Protein AF-A0A348NQ11-F1 (afdb_monomer)

Solvent-accessible surface area (backbone atoms only — not comparable to full-atom values): 10323 Å² total; per-residue (Å²): 108,74,66,58,56,49,52,50,51,55,50,52,51,50,50,52,51,38,47,76,77,36,52,91,83,46,57,67,72,57,51,52,52,49,53,54,48,50,52,52,51,50,54,50,68,72,41,95,70,71,62,64,67,67,51,50,54,51,49,52,52,47,51,57,49,37,54,73,73,22,63,92,68,25,75,80,46,72,63,81,74,39,50,66,58,51,50,54,50,49,52,52,53,52,47,51,40,44,69,73,75,46,64,81,68,73,62,96,53,80,84,59,64,91,55,73,80,73,80,84,84,86,62,96,44,81,84,74,40,75,53,72,71,53,45,52,50,39,31,75,75,69,66,51,81,87,83,88,83,80,78,93,58,97,73,90,82,85,81,88,83,76,134

Nearest PDB structures (foldseek):
  6sh9-assembly1_B  TM=7.710E-01  e=4.218E-01  Bifidobacterium longum subsp. longum JCM 1217
  6qep-assembly1_A  TM=7.452E-01  e=3.787E-01  Bifidobacterium longum
  6qev-assembly1_B  TM=7.588E-01  e=6.850E-01  Bifidobacterium longum
  6qfk-assembly1_A  TM=7.687E-01  e=7.229E-01  Bifidobacterium longum

Radius of gyration: 36.92 Å; Cα contacts (8 Å, |Δi|>4): 62; chains: 1; bounding box: 74×44×88 Å

Structure (mmCIF, N/CA/C/O backbone):
data_AF-A0A348NQ11-F1
#
_entry.id   AF-A0A348NQ11-F1
#
loop_
_atom_site.group_PDB
_atom_site.id
_atom_site.type_symbol
_atom_site.label_atom_id
_atom_site.label_alt_id
_atom_site.label_comp_id
_atom_site.label_asym_id
_atom_site.label_entity_id
_atom_site.label_seq_id
_atom_site.pdbx_PDB_ins_code
_atom_site.Cartn_x
_atom_site.Cartn_y
_atom_site.Cartn_z
_atom_site.occupancy
_atom_site.B_iso_or_equiv
_atom_site.auth_seq_id
_atom_site.auth_comp_id
_atom_site.auth_asym_id
_atom_site.auth_atom_id
_atom_site.pdbx_PDB_model_num
ATOM 1 N N . MET A 1 1 ? -2.403 16.299 21.142 1.00 69.50 1 MET A N 1
ATOM 2 C CA . MET A 1 1 ? -3.851 16.479 20.872 1.00 69.50 1 MET A CA 1
ATOM 3 C C . MET A 1 1 ? -4.228 16.334 19.393 1.00 69.50 1 MET A C 1
ATOM 5 O O . MET A 1 1 ? -4.902 15.367 19.068 1.00 69.50 1 MET A O 1
ATOM 9 N N . LYS A 1 2 ? -3.787 17.213 18.469 1.00 82.19 2 LYS A N 1
ATOM 10 C CA . LYS A 1 2 ? -4.188 17.145 17.037 1.00 82.19 2 LYS A CA 1
ATOM 11 C C . LYS A 1 2 ? -3.914 15.783 16.370 1.00 82.19 2 LYS A C 1
ATOM 13 O O . LYS A 1 2 ? -4.771 15.281 15.652 1.00 82.19 2 LYS A O 1
ATOM 18 N N . LYS A 1 3 ? -2.760 15.165 16.659 1.00 86.31 3 LYS A N 1
ATOM 19 C CA . LYS A 1 3 ? -2.392 13.828 16.153 1.00 86.31 3 LYS A CA 1
ATOM 20 C C . LYS A 1 3 ? -3.355 12.728 16.625 1.00 86.31 3 LYS A C 1
ATOM 22 O O . LYS A 1 3 ? -3.846 11.981 15.792 1.00 86.31 3 LYS A O 1
ATOM 27 N N . LEU A 1 4 ? -3.683 12.693 17.921 1.00 87.62 4 LEU A N 1
ATOM 28 C CA . LEU A 1 4 ? -4.627 11.723 18.497 1.00 87.62 4 LEU A CA 1
ATOM 29 C C . LEU A 1 4 ? -6.032 11.873 17.904 1.00 87.62 4 LEU A C 1
ATOM 31 O O . LEU A 1 4 ? -6.649 10.886 17.527 1.00 87.62 4 LEU A O 1
ATOM 35 N N . ARG A 1 5 ? -6.515 13.111 17.733 1.00 89.06 5 ARG A N 1
ATOM 36 C CA . ARG A 1 5 ? -7.800 13.368 17.060 1.00 89.06 5 ARG A CA 1
ATOM 37 C C . ARG A 1 5 ? -7.799 12.883 15.607 1.00 89.06 5 ARG A C 1
ATOM 39 O O . ARG A 1 5 ? -8.805 12.359 15.145 1.00 89.06 5 ARG A O 1
ATOM 46 N N . LYS A 1 6 ? -6.686 13.053 14.883 1.00 90.69 6 LYS A N 1
ATOM 47 C CA . LYS A 1 6 ? -6.538 12.540 13.511 1.00 90.69 6 LYS A CA 1
ATOM 48 C C . LYS A 1 6 ? -6.590 11.008 13.485 1.00 90.69 6 LYS A C 1
ATOM 50 O O . LYS A 1 6 ? -7.368 10.461 12.716 1.00 90.69 6 LYS A O 1
ATOM 55 N N . GLN A 1 7 ? -5.836 10.349 14.365 1.00 90.69 7 GLN A N 1
ATOM 56 C CA . GLN A 1 7 ? -5.846 8.887 14.500 1.00 90.69 7 GLN A CA 1
ATOM 57 C C . GLN A 1 7 ? -7.245 8.358 14.835 1.00 90.69 7 GLN A C 1
ATOM 59 O O . GLN A 1 7 ? -7.707 7.411 14.209 1.00 90.69 7 GLN A O 1
ATOM 64 N N . ALA A 1 8 ? -7.955 9.013 15.755 1.00 92.81 8 ALA A N 1
ATOM 65 C CA . ALA A 1 8 ? -9.325 8.650 16.095 1.00 92.81 8 ALA A CA 1
ATOM 66 C C . ALA A 1 8 ? -10.271 8.756 14.895 1.00 92.81 8 ALA A C 1
ATOM 68 O O . ALA A 1 8 ? -11.022 7.827 14.627 1.00 92.81 8 ALA A O 1
ATOM 69 N N . LYS A 1 9 ? -10.195 9.843 14.117 1.00 93.50 9 LYS A N 1
ATOM 70 C CA . LYS A 1 9 ? -11.000 10.001 12.894 1.00 93.50 9 LYS A CA 1
ATOM 71 C C . LYS A 1 9 ? -10.702 8.924 11.850 1.00 93.50 9 LYS A C 1
ATOM 73 O O . LYS A 1 9 ? -11.628 8.406 11.236 1.00 93.50 9 LYS A O 1
ATOM 78 N N . GLU A 1 10 ? -9.430 8.582 11.647 1.00 92.38 10 GLU A N 1
ATOM 79 C CA . GLU A 1 10 ? -9.028 7.511 10.725 1.00 92.38 10 GLU A CA 1
ATOM 80 C C . GLU A 1 10 ? -9.587 6.153 11.168 1.00 92.38 10 GLU A C 1
ATOM 82 O O . GLU A 1 10 ? -10.110 5.396 10.348 1.00 92.38 10 GLU A O 1
ATOM 87 N N . LEU A 1 11 ? -9.535 5.874 12.470 1.00 93.50 11 LEU A N 1
ATOM 88 C CA . LEU A 1 11 ? -10.006 4.625 13.053 1.00 93.50 11 LEU A CA 1
ATOM 89 C C . LEU A 1 11 ? -11.543 4.522 13.062 1.00 93.50 11 LEU A C 1
ATOM 91 O O . LEU A 1 11 ? -12.083 3.473 12.717 1.00 93.50 11 LEU A O 1
ATOM 95 N N . LEU A 1 12 ? -12.259 5.617 13.339 1.00 95.44 12 LEU A N 1
ATOM 96 C CA . LEU A 1 12 ? -13.720 5.704 13.193 1.00 95.44 12 LEU A CA 1
ATOM 97 C C . LEU A 1 12 ? -14.160 5.527 11.734 1.00 95.44 12 LEU A C 1
ATOM 99 O O . LEU A 1 12 ? -15.130 4.827 11.448 1.00 95.44 12 LEU A O 1
ATOM 103 N N . HIS A 1 13 ? -13.415 6.097 10.785 1.00 93.56 13 HIS A N 1
ATOM 104 C CA . HIS A 1 13 ? -13.680 5.883 9.366 1.00 93.56 13 HIS A CA 1
ATOM 105 C C . HIS A 1 13 ? -13.480 4.411 8.963 1.00 93.56 13 HIS A C 1
ATOM 107 O O . HIS A 1 13 ? -14.279 3.863 8.200 1.00 93.56 13 HIS A O 1
ATOM 113 N N . ALA A 1 14 ? -12.450 3.745 9.496 1.00 92.94 14 ALA A N 1
ATOM 114 C CA . ALA A 1 14 ? -12.257 2.308 9.307 1.00 92.94 14 ALA A CA 1
ATOM 115 C C . ALA A 1 14 ? -13.407 1.491 9.926 1.00 92.94 14 ALA A C 1
ATOM 117 O O . ALA A 1 14 ? -13.921 0.584 9.273 1.00 92.94 14 ALA A O 1
ATOM 118 N N . ALA A 1 15 ? -13.863 1.851 11.130 1.00 95.00 15 ALA A N 1
ATOM 119 C CA . ALA A 1 15 ? -15.008 1.225 11.788 1.00 95.00 15 ALA A CA 1
A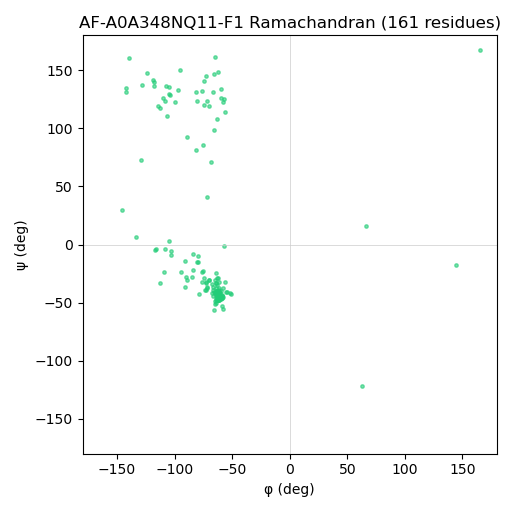TOM 120 C C . ALA A 1 15 ? -16.297 1.335 10.962 1.00 95.00 15 ALA A C 1
ATOM 122 O O . ALA A 1 15 ? -16.971 0.329 10.745 1.00 95.00 15 ALA A O 1
ATOM 123 N N . SER A 1 16 ? -16.592 2.522 10.425 1.00 95.31 16 SER A N 1
ATOM 124 C CA . SER A 1 16 ? -17.732 2.744 9.528 1.00 95.31 16 SER A CA 1
ATOM 125 C C . SER A 1 16 ? -17.657 1.857 8.279 1.00 95.31 16 SER A C 1
ATOM 127 O O . SER A 1 16 ? -18.637 1.200 7.924 1.00 95.31 16 SER A O 1
ATOM 129 N N . LYS A 1 17 ? -16.480 1.746 7.647 1.00 93.31 17 LYS A N 1
ATOM 130 C CA . LYS A 1 17 ? -16.280 0.842 6.502 1.00 93.31 17 LYS A CA 1
ATOM 131 C C . LYS A 1 17 ? -16.519 -0.618 6.867 1.00 93.31 17 LYS A C 1
ATOM 133 O O . LYS A 1 17 ? -17.211 -1.318 6.135 1.00 93.31 17 LYS A O 1
ATOM 138 N N . VAL A 1 18 ? -15.964 -1.081 7.986 1.00 94.31 18 VAL A N 1
ATOM 139 C CA . VAL A 1 18 ? -16.157 -2.460 8.453 1.00 94.31 18 VAL A CA 1
ATOM 140 C C . VAL A 1 18 ? -17.634 -2.735 8.727 1.00 94.31 18 VAL A C 1
ATOM 142 O O . VAL A 1 18 ? -18.141 -3.756 8.272 1.00 94.31 18 VAL A O 1
ATOM 145 N N . TYR A 1 19 ? -18.342 -1.813 9.383 1.00 95.00 19 TYR A N 1
ATOM 146 C CA . TYR A 1 19 ? -19.780 -1.928 9.613 1.00 95.00 19 TYR A CA 1
ATOM 147 C C . TYR A 1 19 ? -20.553 -2.047 8.291 1.00 95.00 19 TYR A C 1
ATOM 149 O O . TYR A 1 19 ? -21.257 -3.029 8.070 1.00 95.00 19 TYR A O 1
ATOM 157 N N . HIS A 1 20 ? -20.390 -1.100 7.363 1.00 95.00 20 HIS A N 1
ATOM 158 C CA . HIS A 1 20 ? -21.174 -1.096 6.124 1.00 95.00 20 HIS A CA 1
ATOM 159 C C . HIS A 1 20 ? -20.852 -2.260 5.183 1.00 95.00 20 HIS A C 1
ATOM 161 O O . HIS A 1 20 ? -21.756 -2.755 4.515 1.00 95.00 20 HIS A O 1
ATOM 167 N N . TYR A 1 21 ? -19.597 -2.711 5.136 1.00 93.69 21 TYR A N 1
ATOM 168 C CA . TYR A 1 21 ? -19.171 -3.773 4.223 1.00 93.69 21 TYR A CA 1
ATOM 169 C C . TYR A 1 21 ? -19.264 -5.183 4.807 1.00 93.69 21 TYR A C 1
ATOM 171 O O . TYR A 1 21 ? -19.125 -6.136 4.046 1.00 93.69 21 TYR A O 1
ATOM 179 N N . ARG A 1 22 ? -19.429 -5.340 6.129 1.00 93.88 22 ARG A N 1
ATOM 180 C CA . ARG A 1 22 ? -19.430 -6.664 6.777 1.00 93.88 22 ARG A CA 1
ATOM 181 C C . ARG A 1 22 ? -20.558 -6.901 7.778 1.00 93.88 22 ARG A C 1
ATOM 183 O O . ARG A 1 22 ? -20.529 -7.927 8.459 1.00 93.88 22 ARG A O 1
ATOM 190 N N . ARG A 1 23 ? -21.530 -5.993 7.921 1.00 93.81 23 ARG A N 1
ATOM 191 C CA . ARG A 1 23 ? -22.655 -6.169 8.865 1.00 93.81 23 ARG A CA 1
ATOM 192 C C . ARG A 1 23 ? -23.450 -7.457 8.650 1.00 93.81 23 ARG A C 1
ATOM 194 O O . ARG A 1 23 ? -23.946 -8.022 9.607 1.00 93.81 23 ARG A O 1
ATOM 201 N N . ASP A 1 24 ? -23.552 -7.915 7.412 1.00 93.69 24 ASP A N 1
ATOM 202 C CA . ASP A 1 24 ? -24.260 -9.126 6.994 1.00 93.69 24 ASP A CA 1
ATOM 203 C C . ASP A 1 24 ? -23.566 -10.418 7.448 1.00 93.69 24 ASP A C 1
ATOM 205 O O . ASP A 1 24 ? -24.223 -11.416 7.725 1.00 93.69 24 ASP A O 1
ATOM 209 N N . VAL A 1 25 ? -22.237 -10.392 7.563 1.00 93.31 25 VAL A N 1
ATOM 210 C CA . VAL A 1 25 ? -21.411 -11.541 7.971 1.00 93.31 25 VAL A CA 1
ATOM 211 C C . VAL A 1 25 ? -20.884 -11.437 9.406 1.00 93.31 25 VAL A C 1
ATOM 213 O O . VAL A 1 25 ? -20.103 -12.284 9.844 1.00 93.31 25 VAL A O 1
ATOM 216 N N . THR A 1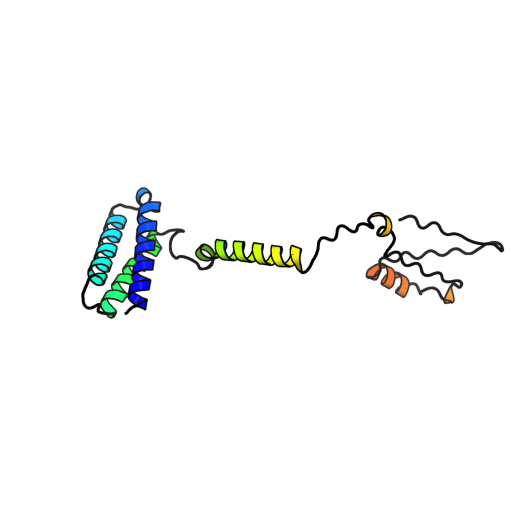 26 ? -21.265 -10.391 10.141 1.00 93.25 26 THR A N 1
ATOM 217 C CA . THR A 1 26 ? -20.826 -10.132 11.520 1.00 93.25 26 THR A CA 1
ATOM 218 C C . THR A 1 26 ? -21.975 -10.406 12.483 1.00 93.25 26 THR A C 1
ATOM 220 O O . THR A 1 26 ? -23.105 -10.010 12.226 1.00 93.25 26 THR A O 1
ATOM 223 N N . SER A 1 27 ? -21.705 -11.073 13.610 1.00 94.44 27 SER A N 1
ATOM 224 C CA . SER A 1 27 ? -22.756 -11.366 14.591 1.00 94.44 27 SER A CA 1
ATOM 225 C C . SER A 1 27 ? -23.308 -10.094 15.242 1.00 94.44 27 SER A C 1
ATOM 227 O O . SER A 1 27 ? -22.565 -9.146 15.505 1.00 94.44 27 SER A O 1
ATOM 229 N N . GLU A 1 28 ? -24.599 -10.097 15.576 1.00 93.50 28 GLU A N 1
ATOM 230 C CA . GLU A 1 28 ? -25.277 -8.945 16.191 1.00 93.50 28 GLU A CA 1
ATOM 231 C C . GLU A 1 28 ? -24.588 -8.473 17.478 1.00 93.50 28 GLU A C 1
ATOM 233 O O . GLU A 1 28 ? -24.369 -7.278 17.661 1.00 93.50 28 GLU A O 1
ATOM 238 N N . ALA A 1 29 ? -24.141 -9.406 18.326 1.00 94.00 29 ALA A N 1
ATOM 239 C CA . ALA A 1 29 ? -23.399 -9.087 19.546 1.00 94.00 29 ALA A CA 1
ATOM 240 C C . ALA A 1 29 ? -22.113 -8.282 19.268 1.00 94.00 29 ALA A C 1
ATOM 242 O O . ALA A 1 29 ? -21.770 -7.372 20.019 1.00 94.00 29 ALA A O 1
ATOM 243 N N . ARG A 1 30 ? -21.405 -8.585 18.170 1.00 93.25 30 ARG A N 1
ATOM 244 C CA . ARG A 1 30 ? -20.190 -7.859 17.765 1.00 93.25 30 ARG A CA 1
ATOM 245 C C . ARG A 1 30 ? -20.503 -6.502 17.147 1.00 93.25 30 ARG A C 1
ATOM 247 O O . ARG A 1 30 ? -19.716 -5.576 17.317 1.00 93.25 30 ARG A O 1
ATOM 254 N N . LEU A 1 31 ? -21.632 -6.374 16.451 1.00 94.31 31 LEU A N 1
ATOM 255 C CA . LEU A 1 31 ? -22.091 -5.090 15.917 1.00 94.31 31 LEU A CA 1
ATOM 256 C C . LEU A 1 31 ? -22.489 -4.127 17.039 1.00 94.31 31 LEU A C 1
ATOM 258 O O . LEU A 1 31 ? -22.083 -2.970 17.007 1.00 94.31 31 LEU A O 1
ATOM 262 N N . GLN A 1 32 ? -23.184 -4.617 18.067 1.00 95.44 32 GLN A N 1
ATOM 263 C CA . GLN A 1 32 ? -23.502 -3.829 19.263 1.00 95.44 32 GLN A CA 1
ATOM 264 C C . GLN A 1 32 ? -22.231 -3.398 20.018 1.00 95.44 32 GLN A C 1
ATOM 266 O O . GLN A 1 32 ? -22.116 -2.253 20.452 1.00 95.44 32 GLN A O 1
ATOM 271 N N . GLU A 1 33 ? -21.242 -4.292 20.144 1.00 95.44 33 GLU A N 1
ATOM 272 C CA . GLU A 1 33 ? -19.936 -3.981 20.748 1.00 95.44 33 GLU A CA 1
ATOM 273 C C . GLU A 1 33 ? -19.175 -2.899 19.955 1.00 95.44 33 GLU A C 1
ATOM 275 O O . GLU A 1 33 ? -18.571 -1.996 20.545 1.00 95.44 33 GLU A O 1
ATOM 280 N N . LEU A 1 34 ? -19.238 -2.961 18.620 1.00 95.50 34 LEU A N 1
ATOM 281 C CA . LEU A 1 34 ? -18.664 -1.964 17.717 1.00 95.50 34 LEU A CA 1
ATOM 282 C C . LEU A 1 34 ? -19.341 -0.597 17.885 1.00 95.50 34 LEU A C 1
ATOM 284 O O . LEU A 1 34 ? -18.648 0.397 18.082 1.00 95.50 34 LEU A O 1
ATOM 288 N N . GLU A 1 35 ? -20.672 -0.543 17.844 1.00 95.81 35 GLU A N 1
ATOM 289 C CA . GLU A 1 35 ? -21.457 0.693 17.970 1.00 95.81 35 GLU A CA 1
ATOM 290 C C . GLU A 1 35 ? -21.241 1.378 19.327 1.00 95.81 35 GLU A C 1
ATOM 292 O O . GLU A 1 35 ? -21.026 2.592 19.400 1.00 95.81 35 GLU A O 1
ATOM 297 N N . LYS A 1 36 ? -21.183 0.594 20.411 1.00 96.12 36 LYS A N 1
ATOM 298 C CA . LYS A 1 36 ? -20.849 1.099 21.748 1.00 96.12 36 LYS A CA 1
ATOM 299 C C . LYS A 1 36 ? -19.441 1.701 21.801 1.00 96.12 36 LYS A C 1
ATOM 301 O O . LYS A 1 36 ? -19.234 2.740 22.417 1.00 96.12 36 LYS A O 1
ATOM 306 N N . SER A 1 37 ? -18.473 1.058 21.150 1.00 94.88 37 SER A N 1
ATOM 307 C CA . SER A 1 37 ? -17.081 1.530 21.127 1.00 94.88 37 SER A CA 1
ATOM 308 C C . SER A 1 37 ? -16.913 2.787 20.260 1.00 94.88 37 SER A C 1
ATOM 310 O O . SER A 1 37 ? -16.150 3.684 20.609 1.00 94.88 37 SER A O 1
ATOM 312 N N . VAL A 1 38 ? -17.643 2.876 19.141 1.00 95.94 38 VAL A N 1
ATOM 313 C CA . VAL A 1 38 ? -17.683 4.057 18.261 1.00 95.94 38 VAL A CA 1
ATOM 314 C C . VAL A 1 38 ? -18.294 5.256 18.987 1.00 95.94 38 VAL A C 1
ATOM 316 O O . VAL A 1 38 ? -17.655 6.305 19.055 1.00 95.94 38 VAL A O 1
ATOM 319 N N . SER A 1 39 ? -19.470 5.086 19.595 1.00 95.25 39 SER A N 1
ATOM 320 C CA . SER A 1 39 ? -20.141 6.154 20.352 1.00 95.25 39 SER A CA 1
ATOM 321 C C . SER A 1 39 ? -19.315 6.642 21.551 1.00 95.25 39 SER A C 1
ATOM 323 O O . SER A 1 39 ? -19.248 7.844 21.812 1.00 95.25 39 SER A O 1
ATOM 325 N N . GLU A 1 40 ? -18.612 5.746 22.249 1.00 94.38 40 GLU A N 1
ATOM 326 C CA . GLU A 1 40 ? -17.677 6.116 23.320 1.00 94.38 40 GLU A CA 1
ATOM 327 C C . GLU A 1 40 ? -16.565 7.049 22.804 1.00 94.38 40 GLU A C 1
ATOM 329 O O . GLU A 1 40 ? -16.297 8.092 23.393 1.00 94.38 40 GLU A O 1
ATOM 334 N N . ILE A 1 41 ? -15.947 6.741 21.664 1.00 93.94 41 ILE A N 1
ATOM 335 C CA . ILE A 1 41 ? -14.868 7.574 21.111 1.00 93.94 41 ILE A CA 1
ATOM 336 C C . ILE A 1 41 ? -15.401 8.901 20.555 1.00 93.94 41 ILE A C 1
ATOM 338 O O . ILE A 1 41 ? -14.749 9.935 20.715 1.00 93.94 41 ILE A O 1
ATOM 342 N N . GLU A 1 42 ? -16.575 8.903 19.921 1.00 93.88 42 GLU A N 1
ATOM 343 C CA . GLU A 1 42 ? -17.216 10.125 19.423 1.00 93.88 42 GLU A CA 1
ATOM 344 C C . GLU A 1 42 ? -17.562 11.085 20.565 1.00 93.88 42 GLU A C 1
ATOM 346 O O . GLU A 1 42 ? -17.219 12.266 20.500 1.00 93.88 42 GLU A O 1
ATOM 351 N N . THR A 1 43 ? -18.147 10.585 21.657 1.00 92.38 43 THR A N 1
ATOM 352 C CA . THR A 1 43 ? -18.447 11.413 22.838 1.00 92.38 43 THR A CA 1
ATOM 353 C C . THR A 1 43 ? -17.180 12.009 23.453 1.00 92.38 43 THR A C 1
ATOM 355 O O . THR A 1 43 ? -17.143 13.208 23.733 1.00 92.38 43 THR A O 1
ATOM 358 N N . MET A 1 44 ? -16.099 11.230 23.562 1.00 90.38 44 MET A N 1
ATOM 359 C CA . MET A 1 44 ? -14.797 11.737 24.013 1.00 90.38 44 MET A CA 1
ATOM 360 C C . MET A 1 44 ? -14.198 12.784 23.058 1.00 90.38 44 MET A C 1
ATOM 362 O O . MET A 1 44 ? -13.531 13.713 23.507 1.00 90.38 44 MET A O 1
ATOM 366 N N . LEU A 1 45 ? -14.430 12.673 21.744 1.00 90.19 45 LEU A N 1
ATOM 367 C CA . LEU A 1 45 ? -13.968 13.656 20.753 1.00 90.19 45 LEU A CA 1
ATOM 368 C C . LEU A 1 45 ? -14.716 14.993 20.833 1.00 90.19 45 LEU A C 1
ATOM 370 O O . LEU A 1 45 ? -14.120 16.024 20.503 1.00 90.19 45 LEU A O 1
ATOM 374 N N . HIS A 1 46 ? -15.988 14.968 21.239 1.00 87.31 46 HIS A N 1
ATOM 375 C CA . HIS A 1 46 ? -16.825 16.154 21.438 1.00 87.31 46 HIS A CA 1
ATOM 376 C C . HIS A 1 46 ? -16.573 16.865 22.776 1.00 87.31 46 HIS A C 1
ATOM 378 O O . HIS A 1 46 ? -16.966 18.022 22.921 1.00 87.31 46 HIS A O 1
ATOM 384 N N . GLY A 1 47 ? -15.894 16.212 23.724 1.00 82.75 47 GLY A N 1
ATOM 385 C CA . GLY A 1 47 ? -15.493 16.809 24.997 1.00 82.75 47 GLY A CA 1
ATOM 386 C C . GLY A 1 47 ? -14.524 17.990 24.847 1.00 82.75 47 GLY A C 1
ATOM 387 O O . GLY A 1 47 ? -13.694 18.048 23.932 1.00 82.75 47 GLY A O 1
ATOM 388 N N . GLU A 1 48 ? -14.621 18.938 25.781 1.00 72.06 48 GLU A N 1
ATOM 389 C CA . GLU A 1 48 ? -13.812 20.163 25.814 1.00 72.06 48 GLU A CA 1
ATOM 390 C C . GLU A 1 48 ? -12.322 19.856 26.069 1.00 72.06 48 GLU A C 1
ATOM 392 O O . GLU A 1 48 ? -11.434 20.396 25.400 1.00 72.06 48 GLU A O 1
ATOM 397 N N . SER A 1 49 ? -12.052 18.892 26.954 1.00 75.69 49 SER A N 1
ATOM 398 C CA . SER A 1 49 ? -10.737 18.310 27.218 1.00 75.69 49 SER A CA 1
ATOM 399 C C . SER A 1 49 ? -10.731 16.815 26.891 1.00 75.69 49 SER A C 1
ATOM 401 O O . SER A 1 49 ? -11.659 16.077 27.208 1.00 75.69 49 SER A O 1
ATOM 403 N N . ILE A 1 50 ? -9.661 16.359 26.233 1.00 78.00 50 ILE A N 1
ATOM 404 C CA . ILE A 1 50 ? -9.425 14.935 25.975 1.00 78.00 50 ILE A CA 1
ATOM 405 C C . ILE A 1 50 ? -8.302 14.489 26.895 1.00 78.00 50 ILE A C 1
ATOM 407 O O . ILE A 1 50 ? -7.143 14.852 26.673 1.00 78.00 50 ILE A O 1
ATOM 411 N N . ASP A 1 51 ? -8.641 13.667 27.879 1.00 82.88 51 ASP A N 1
ATOM 412 C CA . ASP A 1 51 ? -7.646 12.967 28.677 1.00 82.88 51 ASP A CA 1
ATOM 413 C C . ASP A 1 51 ? -6.966 11.904 27.813 1.00 82.88 51 ASP A C 1
ATOM 415 O O . ASP A 1 51 ? -7.604 11.000 27.271 1.00 82.88 51 ASP A O 1
ATOM 419 N N . SER A 1 52 ? -5.648 12.028 27.645 1.00 83.31 52 SER A N 1
ATOM 420 C CA . SER A 1 52 ? -4.887 11.222 26.685 1.00 83.31 52 SER A CA 1
ATOM 421 C C . SER A 1 52 ? -4.937 9.727 26.992 1.00 83.31 52 SER A C 1
ATOM 423 O O . SER A 1 52 ? -5.110 8.939 26.070 1.00 83.31 52 SER A O 1
ATOM 425 N N . VAL A 1 53 ? -4.820 9.348 28.266 1.00 88.56 53 VAL A N 1
ATOM 426 C CA . VAL A 1 53 ? -4.735 7.954 28.726 1.00 88.56 53 VAL A CA 1
ATOM 427 C C . VAL A 1 53 ? -6.027 7.159 28.475 1.00 88.56 53 VAL A C 1
ATOM 429 O O . VAL A 1 53 ? -5.957 6.138 27.781 1.00 88.56 53 VAL A O 1
ATOM 432 N N . PRO A 1 54 ? -7.211 7.585 28.968 1.00 90.12 54 PRO A N 1
ATOM 433 C CA . PRO A 1 54 ? -8.450 6.858 28.698 1.00 90.12 54 PRO A CA 1
ATOM 434 C C . PRO A 1 54 ? -8.795 6.878 27.206 1.00 90.12 54 PRO A C 1
ATOM 436 O O . PRO A 1 54 ? -9.306 5.893 26.679 1.00 90.12 54 PRO A O 1
ATOM 439 N N . PHE A 1 55 ? -8.455 7.959 26.497 1.00 91.69 55 PHE A N 1
ATOM 440 C CA . PHE A 1 55 ? -8.715 8.067 25.066 1.00 91.69 55 PHE A CA 1
ATOM 441 C C . PHE A 1 55 ? -7.886 7.076 24.243 1.00 91.69 55 PHE A C 1
ATOM 443 O O . PHE A 1 55 ? -8.423 6.408 23.362 1.00 91.69 55 PHE A O 1
ATOM 450 N N . THR A 1 56 ? -6.593 6.920 24.543 1.00 91.44 56 THR A N 1
ATOM 451 C CA . THR A 1 56 ? -5.760 5.905 23.879 1.00 91.44 56 THR A CA 1
ATOM 452 C C . THR A 1 56 ? -6.244 4.490 24.175 1.00 91.44 56 THR A C 1
ATOM 454 O O . THR A 1 56 ? -6.335 3.686 23.255 1.00 91.44 56 THR A O 1
ATOM 457 N N . ALA A 1 57 ? -6.660 4.207 25.414 1.00 93.75 57 ALA A N 1
ATOM 458 C CA . ALA A 1 57 ? -7.207 2.899 25.768 1.00 93.75 57 ALA A CA 1
ATOM 459 C C . ALA A 1 57 ? -8.516 2.588 25.015 1.00 93.75 57 ALA A C 1
ATOM 461 O O . ALA A 1 57 ? -8.740 1.449 24.602 1.00 9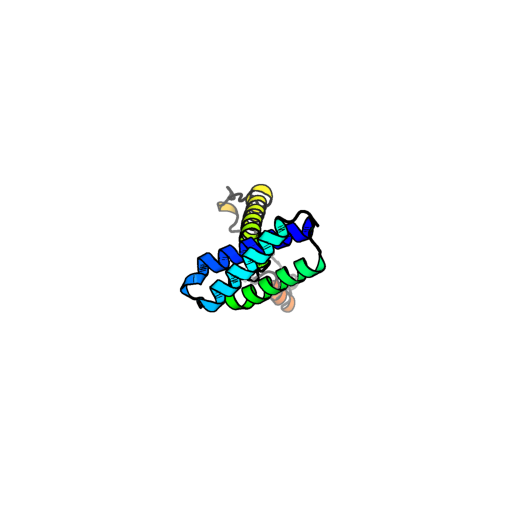3.75 57 ALA A O 1
ATOM 462 N N . ALA A 1 58 ? -9.376 3.590 24.800 1.00 93.62 58 ALA A N 1
ATOM 463 C CA . ALA A 1 58 ? -10.577 3.441 23.981 1.00 93.62 58 ALA A CA 1
ATOM 464 C C . ALA A 1 58 ? -10.240 3.144 22.510 1.00 93.62 58 ALA A C 1
ATOM 466 O O . ALA A 1 58 ? -10.816 2.227 21.920 1.00 93.62 58 ALA A O 1
ATOM 467 N N . LEU A 1 59 ? -9.259 3.853 21.938 1.00 94.12 59 LEU A N 1
ATOM 468 C CA . LEU A 1 59 ? -8.778 3.606 20.574 1.00 94.12 59 LEU A CA 1
ATOM 469 C C . LEU A 1 59 ? -8.198 2.197 20.407 1.00 94.12 59 LEU A C 1
ATOM 471 O O . LEU A 1 59 ? -8.532 1.524 19.434 1.00 94.12 59 LEU A O 1
ATOM 475 N N . ASP A 1 60 ? -7.388 1.729 21.357 1.00 94.69 60 ASP A N 1
ATOM 476 C CA . ASP A 1 60 ? -6.773 0.397 21.309 1.00 94.69 60 ASP A CA 1
ATOM 477 C C . ASP A 1 60 ? -7.818 -0.726 21.420 1.00 94.69 60 ASP A C 1
ATOM 479 O O . ASP A 1 60 ? -7.719 -1.754 20.738 1.00 94.69 60 ASP A O 1
ATOM 483 N N . ARG A 1 61 ? -8.865 -0.528 22.237 1.00 95.00 61 ARG A N 1
ATOM 484 C CA . ARG A 1 61 ? -10.010 -1.452 22.312 1.00 95.00 61 ARG A CA 1
ATOM 485 C C . ARG A 1 61 ? -10.731 -1.549 20.971 1.00 95.00 61 ARG A C 1
ATOM 487 O O . ARG A 1 61 ? -10.969 -2.663 20.497 1.00 95.00 61 ARG A O 1
ATOM 494 N N . LEU A 1 62 ? -11.034 -0.410 20.343 1.00 95.44 62 LEU A N 1
ATOM 495 C CA . LEU A 1 62 ? -11.677 -0.398 19.031 1.00 95.44 62 LEU A CA 1
ATOM 496 C C . LEU A 1 62 ? -10.76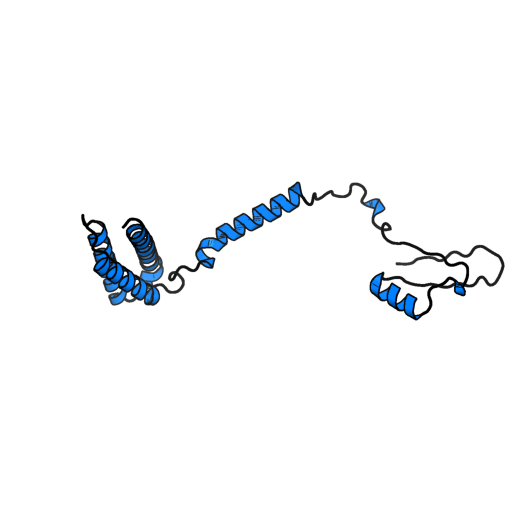2 -1.006 17.954 1.00 95.44 62 LEU A C 1
ATOM 498 O O . LEU A 1 62 ? -11.233 -1.829 17.174 1.00 95.44 62 LEU A O 1
ATOM 502 N N . ASP A 1 63 ? -9.456 -0.712 17.945 1.00 94.31 63 ASP A N 1
ATOM 503 C CA . ASP A 1 63 ? -8.499 -1.333 17.011 1.00 94.31 63 ASP A CA 1
ATOM 504 C C . ASP A 1 63 ? -8.483 -2.862 17.151 1.00 94.31 63 ASP A C 1
ATOM 506 O O . ASP A 1 63 ? -8.559 -3.598 16.165 1.00 94.31 63 ASP A O 1
ATOM 510 N N . THR A 1 64 ? -8.454 -3.358 18.389 1.00 94.62 64 THR A N 1
ATOM 511 C CA . THR A 1 64 ? -8.473 -4.795 18.688 1.00 94.62 64 THR A CA 1
ATOM 512 C C . THR A 1 64 ? -9.760 -5.456 18.200 1.00 94.62 64 THR A C 1
ATOM 514 O O . THR A 1 64 ? -9.725 -6.564 17.657 1.00 94.62 64 THR A O 1
ATOM 517 N N . LEU A 1 65 ? -10.902 -4.788 18.371 1.00 93.94 65 LEU A N 1
ATOM 518 C CA . LEU A 1 65 ? -12.186 -5.256 17.862 1.00 93.94 65 LEU A CA 1
ATOM 519 C C . LEU A 1 65 ? -12.179 -5.289 16.329 1.00 93.94 65 LEU A C 1
ATOM 521 O O . LEU A 1 65 ? -12.487 -6.328 15.743 1.00 93.94 65 LEU A O 1
ATOM 525 N N . LEU A 1 66 ? -11.736 -4.214 15.674 1.00 94.12 66 LEU A N 1
ATOM 526 C CA . LEU A 1 66 ? -11.641 -4.135 14.215 1.00 94.12 66 LEU A CA 1
ATOM 527 C C . LEU A 1 66 ? -10.686 -5.176 13.631 1.00 94.12 66 LEU A C 1
ATOM 529 O O . LEU A 1 66 ? -10.949 -5.687 12.552 1.00 94.12 66 LEU A O 1
ATOM 533 N N . ARG A 1 67 ? -9.615 -5.569 14.324 1.00 92.69 67 ARG A N 1
ATOM 534 C CA . ARG A 1 67 ? -8.756 -6.683 13.874 1.00 92.69 67 ARG A CA 1
ATOM 535 C C . ARG A 1 67 ? -9.481 -8.027 13.872 1.00 92.69 67 ARG A C 1
ATOM 537 O O . ARG A 1 67 ? -9.176 -8.879 13.044 1.00 92.69 67 ARG A O 1
ATOM 544 N N . LYS A 1 68 ? -10.446 -8.225 14.775 1.00 91.94 68 LYS A N 1
ATOM 545 C CA . LYS A 1 68 ? -11.244 -9.459 14.859 1.00 91.94 68 LYS A CA 1
ATOM 546 C C . LYS A 1 68 ? -12.349 -9.493 13.804 1.00 91.94 68 LYS A C 1
ATOM 548 O O . LYS A 1 68 ? -12.554 -10.526 13.175 1.00 91.94 68 LYS A O 1
ATOM 553 N N . ILE A 1 69 ? -13.046 -8.373 13.596 1.00 93.31 69 ILE A N 1
ATOM 554 C CA . ILE A 1 69 ? -14.221 -8.309 12.706 1.00 93.31 69 ILE A CA 1
ATOM 555 C C . ILE A 1 69 ? -13.944 -7.666 11.340 1.00 93.31 69 ILE A C 1
ATOM 557 O O . ILE A 1 69 ? -14.785 -7.723 10.452 1.00 93.31 69 ILE A O 1
ATOM 561 N N . GLY A 1 70 ? -12.780 -7.060 11.121 1.00 87.06 70 GLY A N 1
ATOM 562 C CA . GLY A 1 70 ? -12.466 -6.264 9.926 1.00 87.06 70 GLY A CA 1
ATOM 563 C C . GLY A 1 70 ? -11.999 -7.073 8.719 1.00 87.06 70 GLY A C 1
ATOM 564 O O . GLY A 1 70 ? -12.169 -6.637 7.581 1.00 87.06 70 GLY A O 1
ATOM 565 N N . GLY A 1 71 ? -11.493 -8.291 8.921 1.00 87.31 71 GLY A N 1
ATOM 566 C CA . GLY A 1 71 ? -11.146 -9.199 7.822 1.00 87.31 71 GLY A CA 1
ATOM 567 C C . GLY A 1 71 ? -10.041 -8.622 6.944 1.00 87.31 71 GLY A C 1
ATOM 568 O O . GLY A 1 71 ? -8.965 -8.325 7.440 1.00 87.31 71 GLY A O 1
ATOM 569 N N . LYS A 1 72 ? -10.297 -8.454 5.639 1.00 84.12 72 LYS A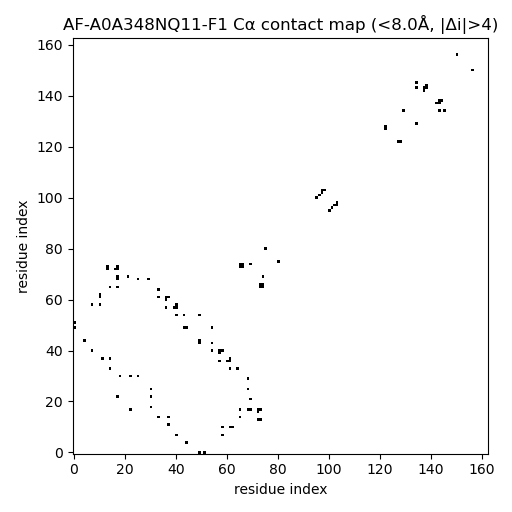 N 1
ATOM 570 C CA . LYS A 1 72 ? -9.331 -7.839 4.705 1.00 84.12 72 LYS A CA 1
ATOM 571 C C . LYS A 1 72 ? -9.371 -6.304 4.694 1.00 84.12 72 LYS A C 1
ATOM 573 O O . LYS A 1 72 ? -8.528 -5.690 4.051 1.00 84.12 72 LYS A O 1
ATOM 578 N N . LEU A 1 73 ? -10.350 -5.689 5.362 1.00 84.38 73 LEU A N 1
ATOM 579 C CA . LEU A 1 73 ? -10.515 -4.230 5.398 1.00 84.38 73 LEU A CA 1
ATOM 580 C C . LEU A 1 73 ? -9.651 -3.574 6.481 1.00 84.38 73 LEU A C 1
ATOM 582 O O . LEU A 1 73 ? -9.271 -2.414 6.336 1.00 84.38 73 LEU A O 1
ATOM 586 N N . HIS A 1 74 ? -9.352 -4.305 7.561 1.00 87.19 74 HIS A N 1
ATOM 587 C CA . HIS A 1 74 ? -8.540 -3.829 8.680 1.00 87.19 74 HIS A CA 1
ATOM 588 C C . HIS A 1 74 ? -7.641 -4.956 9.218 1.00 87.19 74 HIS A C 1
ATOM 590 O O . HIS A 1 74 ? -8.153 -6.056 9.425 1.00 87.19 74 HIS A O 1
ATOM 596 N N . PRO A 1 75 ? -6.342 -4.711 9.489 1.00 81.44 75 PRO A N 1
ATOM 597 C CA . PRO A 1 75 ? -5.654 -3.421 9.431 1.00 81.44 75 PRO A CA 1
ATOM 598 C C . PRO A 1 75 ? -5.373 -2.960 7.998 1.00 81.44 75 PRO A C 1
ATOM 600 O O . PRO A 1 75 ? -4.986 -3.754 7.140 1.00 81.44 75 PRO A O 1
ATOM 603 N N . LYS A 1 76 ? -5.525 -1.655 7.748 1.00 76.62 76 LYS A N 1
ATOM 604 C CA . LYS A 1 76 ? -5.049 -1.046 6.502 1.00 76.62 76 LYS A CA 1
ATOM 605 C C . LYS A 1 76 ? -3.548 -1.286 6.367 1.00 76.62 76 LYS A C 1
ATOM 607 O O . LYS A 1 76 ? -2.769 -0.893 7.234 1.00 76.62 76 LYS A O 1
ATOM 612 N N . THR A 1 77 ? -3.138 -1.911 5.269 1.00 81.06 77 THR A N 1
ATOM 613 C CA . THR A 1 77 ? -1.718 -2.087 4.955 1.00 81.06 77 THR A CA 1
ATOM 614 C C . THR A 1 77 ? -1.246 -0.982 4.024 1.00 81.06 77 THR A C 1
ATOM 616 O O . THR A 1 77 ? -2.010 -0.483 3.195 1.00 81.06 77 THR A O 1
ATOM 619 N N . PHE A 1 78 ? 0.038 -0.628 4.133 1.00 80.50 78 PHE A N 1
ATOM 620 C CA . PHE A 1 78 ? 0.676 0.363 3.264 1.00 80.50 78 PHE A CA 1
ATOM 621 C C . PHE A 1 78 ? 0.424 0.062 1.779 1.00 80.50 78 PHE A C 1
ATOM 623 O O . PHE A 1 78 ? 0.066 0.958 1.021 1.00 80.50 78 PHE A O 1
ATOM 630 N N . TRP A 1 79 ? 0.525 -1.209 1.382 1.00 80.19 79 TRP A N 1
ATOM 631 C CA . TRP A 1 79 ? 0.274 -1.643 0.010 1.00 80.19 79 TRP A CA 1
ATOM 632 C C . TRP A 1 79 ? -1.164 -1.385 -0.440 1.00 80.19 79 TRP A C 1
ATOM 634 O O . TRP A 1 79 ? -1.354 -0.808 -1.502 1.00 80.19 79 TRP A O 1
ATOM 644 N N . SER A 1 80 ? -2.172 -1.740 0.366 1.00 79.12 80 SER A N 1
ATOM 645 C CA . SER A 1 80 ? -3.579 -1.552 -0.022 1.00 79.12 80 SER A CA 1
ATOM 646 C C . SER A 1 80 ? -3.980 -0.087 -0.221 1.00 79.12 80 SER A C 1
ATOM 648 O O . SER A 1 80 ? -4.861 0.185 -1.026 1.00 79.12 80 SER A O 1
ATOM 650 N N . ASP A 1 81 ? -3.337 0.845 0.488 1.00 82.56 81 ASP A N 1
ATOM 651 C CA . ASP A 1 81 ? -3.679 2.275 0.438 1.00 82.56 81 ASP A CA 1
ATOM 652 C C . ASP A 1 81 ? -2.890 3.019 -0.655 1.00 82.56 81 ASP A C 1
ATOM 654 O O . ASP A 1 81 ? -3.365 4.014 -1.191 1.00 82.56 81 ASP A O 1
ATOM 658 N N . ASN A 1 82 ? -1.690 2.535 -1.004 1.00 89.31 82 ASN A N 1
ATOM 659 C CA . ASN A 1 82 ? -0.780 3.232 -1.920 1.00 89.31 82 ASN A CA 1
ATOM 660 C C . ASN A 1 82 ? -0.659 2.576 -3.298 1.00 89.31 82 ASN A C 1
ATOM 662 O O . ASN A 1 82 ? 0.021 3.129 -4.158 1.00 89.31 82 ASN A O 1
ATOM 666 N N . LEU A 1 83 ? -1.294 1.424 -3.543 1.00 90.88 83 LEU A N 1
ATOM 667 C CA . LEU A 1 83 ? -1.174 0.724 -4.827 1.00 90.88 83 LEU A CA 1
ATOM 668 C C . LEU A 1 83 ? -1.643 1.584 -6.009 1.00 90.88 83 LEU A C 1
ATOM 670 O O . LEU A 1 83 ? -0.982 1.597 -7.042 1.00 90.88 83 LEU A O 1
ATOM 674 N N . GLU A 1 84 ? -2.730 2.340 -5.842 1.00 91.94 84 GLU A N 1
ATOM 675 C CA . GLU A 1 84 ? -3.226 3.269 -6.865 1.00 91.94 84 GLU A CA 1
ATOM 676 C C . GLU A 1 84 ? -2.205 4.375 -7.158 1.00 91.94 84 GLU A C 1
ATOM 678 O O . GLU A 1 84 ? -1.852 4.612 -8.310 1.00 91.94 84 GLU A O 1
ATOM 683 N N . VAL A 1 85 ? -1.657 4.998 -6.112 1.00 95.00 85 VAL A N 1
ATOM 684 C CA . VAL A 1 85 ? -0.657 6.066 -6.248 1.00 95.00 85 VAL A CA 1
ATOM 685 C C . VAL A 1 85 ? 0.626 5.538 -6.891 1.00 95.00 85 VAL A C 1
ATOM 687 O O . VAL A 1 85 ? 1.183 6.189 -7.772 1.00 95.00 85 VAL A O 1
AT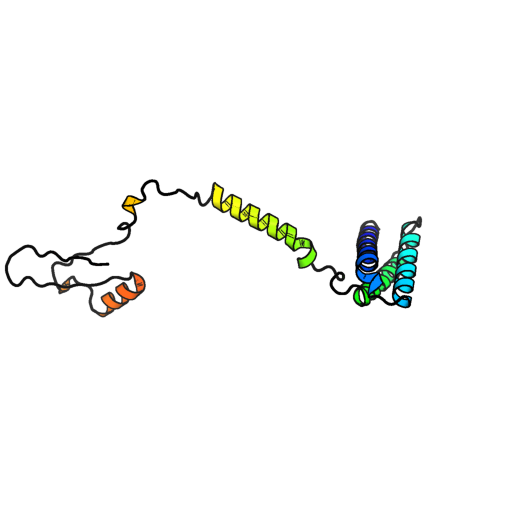OM 690 N N . ILE A 1 86 ? 1.079 4.344 -6.496 1.00 95.25 86 ILE A N 1
ATOM 691 C CA . ILE A 1 86 ? 2.247 3.677 -7.083 1.00 95.25 86 ILE A CA 1
ATOM 692 C C . ILE A 1 86 ? 1.997 3.369 -8.562 1.00 95.25 86 ILE A C 1
ATOM 694 O O . ILE A 1 86 ? 2.878 3.614 -9.384 1.00 95.25 86 ILE A O 1
ATOM 698 N N . LEU A 1 87 ? 0.808 2.873 -8.915 1.00 96.06 87 LEU A N 1
ATOM 699 C CA . LEU A 1 87 ? 0.439 2.587 -10.300 1.00 96.06 87 LEU A CA 1
ATOM 700 C C . LEU A 1 87 ? 0.437 3.863 -11.151 1.00 96.06 87 LEU A C 1
ATOM 702 O O . LEU A 1 87 ? 1.044 3.887 -12.221 1.00 96.06 87 LEU A O 1
ATOM 706 N N . VAL A 1 88 ? -0.187 4.937 -10.662 1.00 97.50 88 VAL A N 1
ATOM 707 C CA . VAL A 1 88 ? -0.208 6.242 -11.340 1.00 97.50 88 VAL A CA 1
ATOM 708 C C . VAL A 1 88 ? 1.212 6.786 -11.508 1.00 97.50 88 VAL A C 1
ATOM 710 O O . VAL A 1 88 ? 1.592 7.187 -12.608 1.00 97.50 88 VAL A O 1
ATOM 713 N N . ALA A 1 89 ? 2.033 6.740 -10.456 1.00 97.31 89 ALA A N 1
ATOM 714 C CA . ALA A 1 89 ? 3.427 7.169 -10.515 1.00 97.31 89 ALA A CA 1
ATOM 715 C C . ALA A 1 89 ? 4.241 6.344 -11.527 1.00 97.31 89 ALA A C 1
ATOM 717 O O . ALA A 1 89 ? 5.009 6.912 -12.302 1.00 97.31 89 ALA A O 1
ATOM 718 N N . ALA A 1 90 ? 4.043 5.023 -11.574 1.00 96.94 90 ALA A N 1
ATOM 719 C CA . ALA A 1 90 ? 4.710 4.145 -12.530 1.00 96.94 90 ALA A CA 1
ATOM 720 C C . ALA A 1 90 ? 4.349 4.498 -13.981 1.00 96.94 90 ALA A C 1
ATOM 722 O O . ALA A 1 90 ? 5.243 4.609 -14.819 1.00 96.94 90 ALA A O 1
ATOM 723 N N . ILE A 1 91 ? 3.065 4.740 -14.271 1.00 96.75 91 ILE A N 1
ATOM 724 C CA . ILE A 1 91 ? 2.604 5.155 -15.605 1.00 96.75 91 ILE A CA 1
ATOM 725 C C . ILE A 1 91 ? 3.239 6.488 -16.006 1.00 96.75 91 ILE A C 1
ATOM 727 O O . ILE A 1 91 ? 3.740 6.609 -17.122 1.00 96.75 91 ILE A O 1
ATOM 731 N N . ILE A 1 92 ? 3.275 7.469 -15.100 1.00 97.12 92 ILE A N 1
ATOM 732 C CA . ILE A 1 92 ? 3.898 8.773 -15.362 1.00 97.12 92 ILE A CA 1
ATOM 733 C C . ILE A 1 92 ? 5.391 8.608 -15.659 1.00 97.12 92 ILE A C 1
ATOM 735 O O . ILE A 1 92 ? 5.876 9.149 -16.649 1.00 97.12 92 ILE A O 1
ATOM 739 N N . VAL A 1 93 ? 6.122 7.836 -14.849 1.00 96.19 93 VAL A N 1
ATOM 740 C CA . VAL A 1 93 ? 7.561 7.597 -15.049 1.00 96.19 93 VAL A CA 1
ATOM 741 C C . VAL A 1 93 ? 7.828 6.905 -16.388 1.00 96.19 93 VAL A C 1
ATOM 743 O O . VAL A 1 93 ? 8.727 7.321 -17.121 1.00 96.19 93 VAL A O 1
ATOM 746 N N . ILE A 1 94 ? 7.041 5.883 -16.738 1.00 93.19 94 ILE A N 1
ATOM 747 C CA . ILE A 1 94 ? 7.146 5.195 -18.032 1.00 93.19 94 ILE A CA 1
ATOM 748 C C . ILE A 1 94 ? 6.828 6.163 -19.175 1.00 93.19 94 ILE A C 1
ATOM 750 O O . ILE A 1 94 ? 7.580 6.214 -20.145 1.00 93.19 94 ILE A O 1
ATOM 754 N N . GLY A 1 95 ? 5.768 6.963 -19.059 1.00 90.88 95 GLY A N 1
ATOM 755 C CA . GLY A 1 95 ? 5.390 7.973 -20.046 1.00 90.88 95 GLY A CA 1
ATOM 756 C C . GLY A 1 95 ? 6.503 8.994 -20.266 1.00 90.88 95 GLY A C 1
ATOM 757 O O . GLY A 1 95 ? 6.977 9.171 -21.382 1.00 90.88 95 GLY A O 1
ATOM 758 N N . VAL A 1 96 ? 7.012 9.608 -19.200 1.00 93.00 96 VAL A N 1
ATOM 759 C CA . VAL A 1 96 ? 8.108 10.581 -19.304 1.00 93.00 96 VAL A CA 1
ATOM 760 C C . VAL A 1 96 ? 9.345 9.944 -19.939 1.00 93.00 96 VAL A C 1
ATOM 762 O O . VAL A 1 96 ? 9.947 10.514 -20.849 1.00 93.00 96 VAL A O 1
ATOM 765 N N . ARG A 1 97 ? 9.707 8.728 -19.519 1.00 88.88 97 ARG A N 1
ATOM 766 C CA . ARG A 1 97 ? 10.834 8.006 -20.111 1.00 88.88 97 ARG A CA 1
ATOM 767 C C . ARG A 1 97 ? 10.625 7.741 -21.602 1.00 88.88 97 ARG A C 1
ATOM 769 O O . ARG A 1 97 ? 11.537 7.994 -22.379 1.00 88.88 97 ARG A O 1
ATOM 776 N N . THR A 1 98 ? 9.453 7.255 -21.998 1.00 84.44 98 THR A N 1
ATOM 777 C CA . THR A 1 98 ? 9.138 6.885 -23.390 1.00 84.44 98 THR A CA 1
ATOM 778 C C . THR A 1 98 ? 8.957 8.088 -24.313 1.00 84.44 98 THR A C 1
ATOM 780 O O . THR A 1 98 ? 9.319 8.007 -25.480 1.00 84.44 98 THR A O 1
ATOM 783 N N . PHE A 1 99 ? 8.452 9.219 -23.822 1.00 83.31 99 PHE A N 1
ATOM 784 C CA . PHE A 1 99 ? 8.240 10.405 -24.657 1.00 83.31 99 PHE A CA 1
ATOM 785 C C . PHE A 1 99 ? 9.452 11.342 -24.716 1.00 83.31 99 PHE A C 1
ATOM 787 O O . PHE A 1 99 ? 9.654 11.980 -25.746 1.00 83.31 99 PHE A O 1
ATOM 794 N N . PHE A 1 100 ? 10.274 11.420 -23.661 1.00 83.62 100 PHE A N 1
ATOM 795 C CA . PHE A 1 100 ? 11.362 12.409 -23.584 1.00 83.62 100 PHE A CA 1
ATOM 796 C C . PHE A 1 100 ? 12.773 11.812 -23.618 1.00 83.62 100 PHE A C 1
ATOM 798 O O . PHE A 1 100 ? 13.678 12.445 -24.153 1.00 83.62 100 PHE A O 1
ATOM 805 N N . PHE A 1 101 ? 12.985 10.612 -23.066 1.00 79.88 101 PHE A N 1
ATOM 806 C CA . PHE A 1 101 ? 14.331 10.032 -22.915 1.00 79.88 101 PHE A CA 1
ATOM 807 C C . PHE A 1 101 ? 14.608 8.848 -23.846 1.00 79.88 101 PHE A C 1
ATOM 809 O O . PHE A 1 101 ? 15.763 8.556 -24.145 1.00 79.88 101 PHE A O 1
ATOM 816 N N . GLN A 1 102 ? 13.564 8.169 -24.314 1.00 70.56 102 GLN A N 1
ATOM 817 C CA . GLN A 1 102 ? 13.640 7.098 -25.299 1.00 70.56 102 GLN A CA 1
ATOM 818 C C . GLN A 1 102 ? 12.638 7.390 -26.419 1.00 70.56 102 GLN A C 1
ATOM 820 O O . GLN A 1 102 ? 11.604 6.727 -26.483 1.00 70.56 102 GLN A O 1
ATOM 825 N N . PRO A 1 103 ? 12.904 8.384 -27.286 1.00 63.25 103 PRO A N 1
ATOM 826 C CA . PRO A 1 103 ? 12.000 8.677 -28.382 1.00 63.25 103 PRO A CA 1
ATOM 827 C C . PRO A 1 103 ? 11.834 7.409 -29.224 1.00 63.25 103 PRO A C 1
ATOM 829 O O . PRO A 1 103 ? 12.819 6.830 -29.688 1.00 63.25 103 PRO A O 1
ATOM 832 N N . PHE A 1 104 ? 10.587 6.972 -29.421 1.00 56.66 104 PHE A N 1
ATOM 833 C CA . PHE A 1 104 ? 10.239 6.011 -30.465 1.00 56.66 104 PHE A CA 1
ATOM 834 C C . PHE A 1 104 ? 10.428 6.702 -31.818 1.00 56.66 104 PHE A C 1
ATOM 836 O O . PHE A 1 104 ? 9.477 7.062 -32.507 1.00 56.66 104 PHE A O 1
ATOM 843 N N . ILE A 1 105 ? 11.688 6.930 -32.182 1.00 56.75 105 ILE A N 1
ATOM 844 C CA . ILE A 1 105 ? 12.073 7.228 -33.547 1.00 56.75 105 ILE A CA 1
ATOM 845 C C . ILE A 1 105 ? 11.764 5.935 -34.290 1.00 56.75 105 ILE A C 1
ATOM 847 O O . ILE A 1 105 ? 12.534 4.979 -34.217 1.00 56.75 105 ILE A O 1
ATOM 851 N N . ILE A 1 106 ? 10.615 5.874 -34.966 1.00 54.94 106 ILE A N 1
ATOM 852 C CA . ILE A 1 106 ? 10.478 4.939 -36.079 1.00 54.94 106 ILE A CA 1
ATOM 853 C C . ILE A 1 106 ? 11.635 5.318 -36.998 1.00 54.94 106 ILE A C 1
ATOM 855 O O . ILE A 1 106 ? 11.651 6.457 -37.475 1.00 54.94 106 ILE A O 1
ATOM 859 N N . PRO A 1 107 ? 12.642 4.450 -37.195 1.00 55.00 107 PRO A N 1
ATOM 860 C CA . PRO A 1 107 ? 13.729 4.789 -38.080 1.00 55.00 107 PRO A CA 1
ATOM 861 C C . PRO A 1 107 ? 13.087 4.940 -39.452 1.00 55.00 107 PRO A C 1
ATOM 863 O O . PRO A 1 107 ? 12.709 3.955 -40.084 1.00 55.00 107 PRO A O 1
ATOM 866 N N . THR A 1 108 ? 12.975 6.166 -39.950 1.00 58.53 108 THR A N 1
ATOM 867 C CA . THR A 1 108 ? 12.659 6.472 -41.352 1.00 58.53 108 THR A CA 1
ATOM 868 C C . THR A 1 108 ? 13.864 6.145 -42.243 1.00 58.53 108 THR A C 1
ATOM 870 O O . THR A 1 108 ? 14.237 6.877 -43.148 1.00 58.53 108 THR A O 1
ATOM 873 N N . ASN A 1 109 ? 14.494 5.017 -41.926 1.00 51.78 109 ASN A N 1
ATOM 874 C CA . ASN A 1 109 ? 15.600 4.357 -42.582 1.00 51.78 109 ASN A CA 1
ATOM 875 C C . ASN A 1 109 ? 15.422 2.833 -42.435 1.00 51.78 109 ASN A C 1
ATOM 877 O O . ASN A 1 109 ? 16.395 2.090 -42.371 1.00 51.78 109 ASN A O 1
ATOM 881 N N . SER A 1 110 ? 14.173 2.355 -42.357 1.00 53.59 110 SER A N 1
ATOM 882 C CA . SER A 1 110 ? 13.776 0.948 -42.176 1.00 53.59 110 SER A CA 1
ATOM 883 C C . SER A 1 110 ? 14.308 -0.020 -43.245 1.00 53.59 110 SER A C 1
ATOM 885 O O . SER A 1 110 ? 14.088 -1.221 -43.127 1.00 53.59 110 SER A O 1
ATOM 887 N N . MET A 1 111 ? 15.044 0.470 -44.248 1.00 53.19 111 MET A N 1
ATOM 888 C CA . MET A 1 111 ? 15.728 -0.336 -45.261 1.00 53.19 111 MET A CA 1
ATOM 889 C C . MET A 1 111 ? 17.253 -0.474 -45.052 1.00 53.19 111 MET A C 1
ATOM 891 O O . MET A 1 111 ? 17.884 -1.250 -45.757 1.00 53.19 111 MET A O 1
ATOM 895 N N . TYR A 1 112 ? 17.861 0.215 -44.080 1.00 51.34 112 TYR A N 1
ATOM 896 C CA . TYR A 1 112 ? 19.289 0.078 -43.740 1.00 51.34 112 TYR A CA 1
ATOM 897 C C . TYR A 1 112 ? 19.655 -0.913 -42.605 1.00 51.34 112 TYR A C 1
ATOM 899 O O . TYR A 1 112 ? 20.803 -1.366 -42.586 1.00 51.34 112 TYR A O 1
ATOM 907 N N . PRO A 1 113 ? 18.788 -1.280 -41.632 1.00 50.00 113 PRO A N 1
ATOM 908 C CA . PRO A 1 113 ? 19.263 -1.927 -40.409 1.00 50.00 113 PRO A CA 1
ATOM 909 C C . PRO A 1 113 ? 19.554 -3.420 -40.569 1.00 50.00 113 PRO A C 1
ATOM 911 O O . PRO A 1 113 ? 20.154 -4.001 -39.673 1.00 50.00 113 PRO A O 1
ATOM 914 N N . THR A 1 114 ? 19.186 -4.057 -41.683 1.00 54.78 114 THR A N 1
ATOM 915 C CA . THR A 1 114 ? 19.390 -5.506 -41.840 1.00 54.78 114 THR A CA 1
ATOM 916 C C . THR A 1 114 ? 20.873 -5.902 -41.849 1.00 54.78 114 THR A C 1
ATOM 918 O O . THR A 1 114 ? 21.195 -7.015 -41.449 1.00 54.78 114 THR A O 1
ATOM 921 N N . TYR A 1 115 ? 21.785 -4.992 -42.220 1.00 53.47 115 TYR A N 1
ATOM 922 C CA . TYR A 1 115 ? 23.232 -5.264 -42.263 1.00 53.47 115 TYR A CA 1
ATOM 923 C C . TYR A 1 115 ? 24.080 -4.413 -41.310 1.00 53.47 115 TYR A C 1
ATOM 925 O O . TYR A 1 115 ? 25.282 -4.656 -41.194 1.00 53.47 115 TYR A O 1
ATOM 933 N N . ASN A 1 116 ? 23.492 -3.441 -40.602 1.00 53.81 116 ASN A N 1
ATOM 934 C CA . ASN A 1 116 ? 24.242 -2.584 -39.681 1.00 53.81 116 ASN A CA 1
ATOM 935 C C . ASN A 1 116 ? 24.576 -3.361 -38.392 1.00 53.81 116 ASN A C 1
ATOM 937 O O . ASN A 1 116 ? 23.816 -3.356 -37.427 1.00 53.81 116 ASN A O 1
ATOM 941 N N . GLY A 1 117 ? 25.687 -4.099 -38.429 1.00 60.53 117 GLY A N 1
ATOM 942 C CA . GLY A 1 117 ? 26.135 -5.020 -37.380 1.00 60.53 117 GLY A CA 1
ATOM 943 C C . GLY A 1 117 ? 26.827 -6.278 -37.917 1.00 60.53 117 GLY A C 1
ATOM 944 O O . GLY A 1 117 ? 27.566 -6.930 -37.181 1.00 60.53 117 GLY A O 1
ATOM 945 N N . MET A 1 118 ? 26.654 -6.603 -39.205 1.00 67.88 118 MET A N 1
ATOM 946 C CA . MET A 1 118 ? 27.394 -7.683 -39.865 1.00 67.88 118 MET A CA 1
ATOM 947 C C . MET A 1 118 ? 28.782 -7.189 -40.285 1.00 67.88 118 MET A C 1
ATOM 949 O O . MET A 1 118 ? 29.015 -6.827 -41.434 1.00 67.88 118 MET A O 1
ATOM 953 N N . ASN A 1 119 ? 29.713 -7.170 -39.333 1.00 73.94 119 ASN A N 1
ATOM 954 C CA . ASN A 1 119 ? 31.110 -6.837 -39.598 1.00 73.94 119 ASN A CA 1
ATOM 955 C C . ASN A 1 119 ? 31.845 -8.058 -40.171 1.00 73.94 119 ASN A C 1
ATOM 957 O O . ASN A 1 119 ? 31.882 -9.117 -39.542 1.00 73.94 119 ASN A O 1
ATOM 961 N N . THR A 1 120 ? 32.456 -7.914 -41.348 1.00 76.38 120 THR A N 1
ATOM 962 C CA . THR A 1 120 ? 33.284 -8.958 -41.969 1.00 76.38 120 THR A CA 1
ATOM 963 C C . THR A 1 120 ? 34.762 -8.611 -41.845 1.00 76.38 120 THR A C 1
ATOM 965 O O . THR A 1 120 ? 35.170 -7.519 -42.232 1.00 76.38 120 THR A O 1
ATOM 968 N N . ALA A 1 121 ? 35.570 -9.554 -41.364 1.00 80.81 121 ALA A N 1
ATOM 969 C CA . ALA A 1 121 ? 37.026 -9.474 -41.419 1.00 80.81 121 ALA A CA 1
ATOM 970 C C . ALA A 1 121 ? 37.540 -10.511 -42.425 1.00 80.81 121 ALA A C 1
ATOM 972 O O . ALA A 1 121 ? 37.190 -11.688 -42.328 1.00 80.81 121 ALA A O 1
ATOM 973 N N . VAL A 1 122 ? 38.343 -10.066 -43.394 1.00 81.44 122 VAL A N 1
ATOM 974 C CA . VAL A 1 122 ? 38.961 -10.929 -44.409 1.00 81.44 122 VAL A CA 1
ATOM 975 C C . VAL A 1 122 ? 40.430 -11.117 -44.048 1.00 81.44 122 VAL A C 1
ATOM 977 O O . VAL A 1 122 ? 41.136 -10.141 -43.805 1.00 81.44 122 VAL A O 1
ATOM 980 N N . TYR A 1 123 ? 40.874 -12.371 -44.002 1.00 82.12 123 TYR A N 1
ATOM 981 C CA . TYR A 1 123 ? 42.261 -12.742 -43.733 1.00 82.12 123 TYR A CA 1
ATOM 982 C C . TYR A 1 123 ? 42.837 -13.399 -44.988 1.00 82.12 123 TYR A C 1
ATOM 984 O O . TYR A 1 123 ? 42.321 -14.422 -45.429 1.00 82.12 123 TYR A O 1
ATOM 992 N N . GLU A 1 124 ? 43.883 -12.808 -45.567 1.00 73.31 124 GLU A N 1
ATOM 993 C CA . GLU A 1 124 ? 44.505 -13.309 -46.804 1.00 73.31 124 GLU A CA 1
ATOM 994 C C . GLU A 1 124 ? 45.386 -14.546 -46.573 1.00 73.31 124 GLU A C 1
ATOM 996 O O . GLU A 1 124 ? 45.588 -15.343 -47.486 1.00 73.31 124 GLU A O 1
ATOM 1001 N N . SER A 1 125 ? 45.884 -14.743 -45.349 1.00 72.50 125 SER A N 1
ATOM 1002 C CA . SER A 1 125 ? 46.724 -15.883 -44.979 1.00 72.50 125 SER A CA 1
ATOM 1003 C C . SER A 1 125 ? 46.146 -16.658 -43.795 1.00 72.50 125 SER A C 1
ATOM 1005 O O . SER A 1 125 ? 45.536 -16.094 -42.881 1.00 72.50 125 SER A O 1
ATOM 1007 N N . SER A 1 126 ? 46.373 -17.977 -43.782 1.00 68.38 126 SER A N 1
ATOM 1008 C CA . SER A 1 126 ? 45.926 -18.847 -42.685 1.00 68.38 126 SER A CA 1
ATOM 1009 C C . SER A 1 126 ? 46.569 -18.470 -41.345 1.00 68.38 126 SER A C 1
ATOM 1011 O O . SER A 1 126 ? 45.951 -18.666 -40.301 1.00 68.38 126 SER A O 1
ATOM 1013 N N . GLU A 1 127 ? 47.777 -17.905 -41.364 1.00 72.81 127 GLU A N 1
ATOM 1014 C CA . GLU A 1 127 ? 48.511 -17.470 -40.168 1.00 72.81 127 GLU A CA 1
ATOM 1015 C C . GLU A 1 127 ? 47.942 -16.183 -39.554 1.00 72.81 127 GLU A C 1
ATOM 1017 O O . GLU A 1 127 ? 48.004 -15.998 -38.341 1.00 72.81 127 GLU A O 1
ATOM 1022 N N . ALA A 1 128 ? 47.340 -15.312 -40.373 1.00 74.62 128 ALA A N 1
ATOM 1023 C CA . ALA A 1 128 ? 46.645 -14.115 -39.901 1.00 74.62 128 ALA A CA 1
ATOM 1024 C C . ALA A 1 128 ? 45.236 -14.422 -39.362 1.00 74.62 128 ALA A C 1
ATOM 1026 O O . ALA A 1 128 ? 44.636 -13.587 -38.678 1.00 74.62 128 ALA A O 1
ATOM 1027 N N . SER A 1 129 ? 44.697 -15.609 -39.662 1.00 82.44 129 SER A N 1
ATOM 1028 C CA . SER A 1 129 ? 43.386 -16.032 -39.178 1.00 82.44 129 SER A CA 1
ATOM 1029 C C . SER A 1 129 ? 43.421 -16.377 -37.678 1.00 82.44 129 SER A C 1
ATOM 1031 O O . SER A 1 129 ? 44.423 -16.886 -37.167 1.00 82.44 129 SER A O 1
ATOM 1033 N N . PRO A 1 130 ? 42.344 -16.103 -36.919 1.00 84.00 130 PRO A N 1
ATOM 1034 C CA . PRO A 1 130 ? 42.295 -16.436 -35.501 1.00 84.00 130 PRO A CA 1
ATOM 1035 C C . PRO A 1 130 ? 42.456 -17.946 -35.291 1.00 84.00 130 PRO A C 1
ATOM 1037 O O . PRO A 1 130 ? 41.785 -18.747 -35.936 1.00 84.00 130 PRO A O 1
ATOM 1040 N N . ASN A 1 131 ? 43.303 -18.336 -34.337 1.00 86.19 131 ASN A N 1
ATOM 1041 C CA . ASN A 1 131 ? 43.491 -19.742 -33.975 1.00 86.19 131 ASN A CA 1
ATOM 1042 C C . ASN A 1 131 ? 42.199 -20.346 -33.371 1.00 86.19 131 ASN A C 1
ATOM 1044 O O . ASN A 1 131 ? 41.331 -19.610 -32.893 1.00 86.19 131 ASN A O 1
ATOM 1048 N N . ALA A 1 132 ? 42.071 -21.675 -33.341 1.00 86.44 132 ALA A N 1
ATOM 1049 C CA . ALA A 1 132 ? 40.836 -22.391 -32.995 1.00 86.44 132 ALA A CA 1
ATOM 1050 C C . ALA A 1 132 ? 40.196 -21.938 -31.666 1.00 86.44 132 ALA A C 1
ATOM 1052 O O . ALA A 1 132 ? 38.987 -21.715 -31.599 1.00 86.44 132 ALA A O 1
ATOM 1053 N N . LEU A 1 133 ? 41.004 -21.707 -30.625 1.00 89.62 133 LEU A N 1
ATOM 1054 C CA . LEU A 1 133 ? 40.525 -21.194 -29.332 1.00 89.62 133 LEU A CA 1
ATOM 1055 C C . LEU A 1 133 ? 39.875 -19.808 -29.455 1.00 89.62 133 LEU A C 1
ATOM 1057 O O . LEU A 1 133 ? 38.818 -19.550 -28.878 1.00 89.62 133 LEU A O 1
ATOM 1061 N N . ARG A 1 134 ? 40.478 -18.919 -30.249 1.00 87.19 134 ARG A N 1
ATOM 1062 C CA . ARG A 1 134 ? 39.966 -17.566 -30.481 1.00 87.19 134 ARG A CA 1
ATOM 1063 C C . ARG A 1 134 ? 38.722 -17.584 -31.365 1.00 87.19 134 ARG A C 1
ATOM 1065 O O . ARG A 1 134 ? 37.820 -16.788 -31.135 1.00 87.19 134 ARG A O 1
ATOM 1072 N N . GLN A 1 135 ? 38.620 -18.522 -32.308 1.00 87.50 135 GLN A N 1
ATOM 1073 C CA . GLN A 1 135 ? 37.396 -18.716 -33.093 1.00 87.50 135 GLN A CA 1
ATOM 1074 C C . GLN A 1 135 ? 36.210 -19.128 -32.214 1.00 87.50 135 GLN A C 1
ATOM 1076 O O . GLN A 1 135 ? 35.121 -18.582 -32.378 1.00 87.50 135 GLN A O 1
ATOM 1081 N N . VAL A 1 136 ? 36.417 -20.039 -31.255 1.00 89.69 136 VAL A N 1
ATOM 1082 C CA . VAL A 1 136 ? 35.374 -20.448 -30.296 1.00 89.69 136 VAL A CA 1
ATOM 1083 C C . VAL A 1 136 ? 34.966 -19.278 -29.407 1.00 89.69 136 VAL A C 1
ATOM 1085 O O . VAL A 1 136 ? 33.775 -19.010 -29.258 1.00 89.69 136 VAL A O 1
ATOM 1088 N N . PHE A 1 137 ? 35.936 -18.532 -28.877 1.00 92.56 137 PHE A N 1
ATOM 1089 C CA . PHE A 1 137 ? 35.656 -17.342 -28.076 1.00 92.56 137 PHE A CA 1
ATOM 1090 C C . PHE A 1 137 ? 34.861 -16.291 -28.864 1.00 92.56 137 PHE A C 1
ATOM 1092 O O . PHE A 1 137 ? 33.837 -15.807 -28.385 1.00 92.56 137 PHE A O 1
ATOM 1099 N N . ASN A 1 138 ? 35.265 -15.993 -30.101 1.00 88.56 138 ASN A N 1
ATOM 1100 C CA . ASN A 1 138 ? 34.558 -15.068 -30.990 1.00 88.56 138 ASN A CA 1
ATOM 1101 C C . ASN A 1 138 ? 33.152 -15.575 -31.348 1.00 88.56 138 ASN A C 1
ATOM 1103 O O . ASN A 1 138 ? 32.221 -14.785 -31.467 1.00 88.56 138 ASN A O 1
ATOM 1107 N N . LYS A 1 139 ? 32.960 -16.890 -31.496 1.00 87.88 139 LYS A N 1
ATOM 1108 C CA . LYS A 1 139 ? 31.633 -17.472 -31.730 1.00 87.88 139 LYS A CA 1
ATOM 1109 C C . LYS A 1 139 ? 30.714 -17.285 -30.522 1.00 87.88 139 LYS A C 1
ATOM 1111 O O . LYS A 1 139 ? 29.547 -16.961 -30.704 1.00 87.88 139 LYS A O 1
ATOM 1116 N N . LEU A 1 140 ? 31.231 -17.461 -29.306 1.00 88.50 140 LEU A N 1
ATOM 1117 C CA . LEU A 1 140 ? 30.452 -17.313 -28.072 1.00 88.50 140 LEU A CA 1
ATOM 1118 C C . LEU A 1 140 ? 30.142 -15.849 -27.738 1.00 88.50 140 LEU A C 1
ATOM 1120 O O . LEU A 1 140 ? 29.048 -15.549 -27.277 1.00 88.50 140 LEU A O 1
ATOM 1124 N N . THR A 1 141 ? 31.095 -14.947 -27.970 1.00 88.62 141 THR A N 1
ATOM 1125 C CA . THR A 1 141 ? 30.975 -13.529 -27.589 1.00 88.62 141 THR A CA 1
ATOM 1126 C C . THR A 1 141 ? 30.367 -12.654 -28.678 1.00 88.62 141 THR A C 1
ATOM 1128 O O . THR A 1 141 ? 29.610 -11.740 -28.368 1.00 88.62 141 THR A O 1
ATOM 1131 N N . LEU A 1 142 ? 30.681 -12.929 -29.947 1.00 85.25 142 LEU A N 1
ATOM 1132 C CA . LEU A 1 142 ? 30.296 -12.103 -31.097 1.00 85.25 142 LEU A CA 1
ATOM 1133 C C . LEU A 1 142 ? 29.361 -12.831 -32.074 1.00 85.25 142 LEU A C 1
ATOM 1135 O O . LEU A 1 142 ? 28.956 -12.244 -33.072 1.00 85.25 142 LEU A O 1
ATOM 1139 N N . GLY A 1 143 ? 29.056 -14.116 -31.856 1.00 84.31 143 GLY A N 1
ATOM 1140 C CA . GLY A 1 143 ? 28.276 -14.914 -32.811 1.00 84.31 143 GLY A CA 1
ATOM 1141 C C . GLY A 1 143 ? 28.999 -15.167 -34.142 1.00 84.31 143 GLY A C 1
ATOM 1142 O O . GLY A 1 143 ? 28.365 -15.544 -35.127 1.00 84.31 143 GLY A O 1
ATOM 1143 N N . ALA A 1 144 ? 30.318 -14.955 -34.196 1.00 85.94 144 ALA A N 1
ATOM 1144 C CA . ALA A 1 144 ? 31.079 -14.984 -35.440 1.00 85.94 144 ALA A CA 1
ATOM 1145 C C . ALA A 1 144 ? 31.134 -16.392 -36.065 1.00 85.94 144 ALA A C 1
ATOM 1147 O O . ALA A 1 144 ? 31.502 -17.376 -35.414 1.00 85.94 144 ALA A O 1
ATOM 1148 N N . LYS A 1 145 ? 30.829 -16.477 -37.366 1.00 84.69 145 LYS A N 1
ATOM 1149 C CA . LYS A 1 145 ? 31.029 -17.671 -38.200 1.00 84.69 145 LYS A CA 1
ATOM 1150 C C . LYS A 1 145 ? 32.322 -17.493 -39.005 1.00 84.69 145 LYS A C 1
ATOM 1152 O O . LYS A 1 145 ? 32.444 -16.532 -39.756 1.00 84.69 145 LYS A O 1
ATOM 1157 N N . HIS A 1 146 ? 33.266 -18.421 -38.867 1.00 85.25 146 HIS A N 1
ATOM 1158 C CA . HIS A 1 146 ? 34.514 -18.414 -39.636 1.00 85.25 146 HIS A CA 1
ATOM 1159 C C . HIS A 1 146 ? 34.364 -19.348 -40.842 1.00 85.25 146 HIS A C 1
ATOM 1161 O O . HIS A 1 146 ? 33.866 -20.465 -40.699 1.00 85.25 146 HIS A O 1
ATOM 1167 N N . LYS A 1 147 ? 34.769 -18.884 -42.026 1.00 83.31 147 LYS A N 1
ATOM 1168 C CA . LYS A 1 147 ? 34.829 -19.676 -43.260 1.00 83.31 147 LYS A CA 1
ATOM 1169 C C . LYS A 1 147 ? 36.228 -19.525 -43.853 1.00 83.31 147 LYS A C 1
ATOM 1171 O O . LYS A 1 147 ? 36.749 -18.413 -43.874 1.00 83.31 147 LYS A O 1
ATOM 1176 N N . SER A 1 148 ? 36.810 -20.617 -44.334 1.00 82.56 148 SER A N 1
ATOM 1177 C CA . SER A 1 148 ? 38.065 -20.614 -45.084 1.00 82.56 148 SER A CA 1
ATOM 1178 C C . SER A 1 148 ? 37.818 -21.169 -46.481 1.00 82.56 148 SER A C 1
ATOM 1180 O O . SER A 1 148 ? 37.028 -22.095 -46.663 1.00 82.56 148 SER A O 1
ATOM 1182 N N . LEU A 1 149 ? 38.472 -20.576 -47.474 1.00 80.06 149 LEU A N 1
ATOM 1183 C CA . LEU A 1 149 ? 38.470 -21.071 -48.841 1.00 80.06 149 LEU A CA 1
ATOM 1184 C C . LEU A 1 149 ? 39.861 -20.846 -49.422 1.00 80.06 149 LEU A C 1
ATOM 1186 O O . LEU A 1 149 ? 40.425 -19.765 -49.272 1.00 80.06 149 LEU A O 1
ATOM 1190 N N . ILE A 1 150 ? 40.414 -21.887 -50.034 1.00 80.69 150 ILE A N 1
ATOM 1191 C CA . ILE A 1 150 ? 41.733 -21.865 -50.662 1.00 80.69 150 ILE A CA 1
ATOM 1192 C C . ILE A 1 150 ? 41.496 -21.908 -52.167 1.00 80.69 150 ILE A C 1
ATOM 1194 O O . ILE A 1 150 ? 40.804 -22.801 -52.652 1.00 80.69 150 ILE A O 1
ATOM 1198 N N . ALA A 1 151 ? 42.022 -20.926 -52.895 1.00 80.94 151 ALA A N 1
ATOM 1199 C CA . ALA A 1 151 ? 41.911 -20.901 -54.347 1.00 80.94 151 ALA A CA 1
ATOM 1200 C C . ALA A 1 151 ? 42.810 -21.991 -54.957 1.00 80.94 151 ALA A C 1
ATOM 1202 O O . ALA A 1 151 ? 44.013 -22.004 -54.709 1.00 80.94 151 ALA A O 1
ATOM 1203 N N . GLU A 1 152 ? 42.235 -22.894 -55.755 1.00 80.44 152 GLU A N 1
ATOM 1204 C CA . GLU A 1 152 ? 42.983 -23.958 -56.451 1.00 80.44 152 GLU A CA 1
ATOM 1205 C C . GLU A 1 152 ? 43.776 -23.428 -57.660 1.00 80.44 152 GLU A C 1
ATOM 1207 O O . GLU A 1 152 ? 44.772 -24.019 -58.072 1.00 80.44 152 GLU A O 1
ATOM 1212 N N . SER A 1 153 ? 43.364 -22.285 -58.210 1.00 78.56 153 SER A N 1
ATOM 1213 C CA . SER A 1 153 ? 44.021 -21.577 -59.311 1.00 78.56 153 SER A CA 1
ATOM 1214 C C . SER A 1 153 ? 43.996 -20.068 -59.067 1.00 78.56 153 SER A C 1
ATOM 1216 O O . SER A 1 153 ? 43.171 -19.572 -58.299 1.00 78.56 153 SER A O 1
ATOM 1218 N N . SER A 1 154 ? 44.867 -19.310 -59.739 1.00 76.06 154 SER A N 1
ATOM 1219 C CA . SER A 1 154 ? 44.867 -17.846 -59.639 1.00 76.06 154 SER A CA 1
ATOM 1220 C C . SER A 1 154 ? 43.524 -17.259 -60.097 1.00 76.06 154 SER A C 1
ATOM 1222 O O . SER A 1 154 ? 43.039 -17.549 -61.189 1.00 76.06 154 SER A O 1
ATOM 1224 N N . GLY A 1 155 ? 42.903 -16.438 -59.247 1.00 76.88 155 GLY A N 1
ATOM 1225 C CA . GLY A 1 155 ? 41.614 -15.811 -59.537 1.00 76.88 155 GLY A CA 1
ATOM 1226 C C . GLY A 1 155 ? 40.944 -15.213 -58.301 1.00 76.88 155 GLY A C 1
ATOM 1227 O O . GLY A 1 155 ? 41.354 -15.462 -57.167 1.00 76.88 155 GLY A O 1
ATOM 1228 N N . HIS A 1 156 ? 39.903 -14.408 -58.522 1.00 74.69 156 HIS A N 1
ATOM 1229 C CA . HIS A 1 156 ? 39.089 -13.867 -57.436 1.00 74.69 156 HIS A CA 1
ATOM 1230 C C . HIS A 1 156 ? 38.151 -14.936 -56.877 1.00 74.69 156 HIS A C 1
ATOM 1232 O O . HIS A 1 156 ? 37.418 -15.588 -57.619 1.00 74.69 156 HIS A O 1
ATOM 1238 N N . VAL A 1 157 ? 38.130 -15.059 -55.553 1.00 74.12 157 VAL A N 1
ATOM 1239 C CA . VAL A 1 157 ? 37.182 -15.906 -54.828 1.00 74.12 157 VAL A CA 1
ATOM 1240 C C . VAL A 1 157 ? 36.124 -15.018 -54.187 1.00 74.12 157 VAL A C 1
ATOM 1242 O O . VAL A 1 157 ? 36.445 -14.005 -53.570 1.00 74.12 157 VAL A O 1
ATOM 1245 N N . SER A 1 158 ? 34.859 -15.421 -54.290 1.00 74.31 158 SER A N 1
ATOM 1246 C CA . SER A 1 158 ? 33.762 -14.816 -53.535 1.00 74.31 158 SER A CA 1
ATOM 1247 C C . SER A 1 158 ? 33.120 -15.852 -52.614 1.00 74.31 158 SER A C 1
ATOM 1249 O O . SER A 1 158 ? 32.955 -17.016 -52.976 1.00 74.31 158 SER A O 1
ATOM 1251 N N . LEU A 1 159 ? 32.775 -15.431 -51.397 1.00 71.94 159 LEU A N 1
ATOM 1252 C CA . LE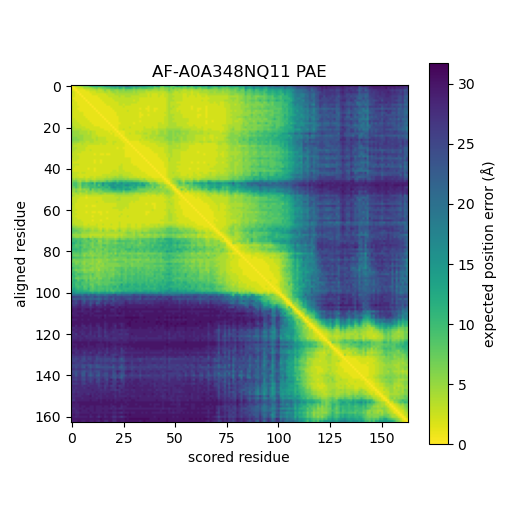U A 1 159 ? 32.078 -16.257 -50.417 1.00 71.94 159 LEU A CA 1
ATOM 1253 C C . LEU A 1 159 ? 30.678 -15.696 -50.199 1.00 71.94 159 LEU A C 1
ATOM 1255 O O . LEU A 1 159 ? 30.517 -14.581 -49.706 1.00 71.94 159 LEU A O 1
ATOM 1259 N N . VAL A 1 160 ? 29.658 -16.491 -50.521 1.00 72.62 160 VAL A N 1
ATOM 1260 C CA . VAL A 1 160 ? 28.271 -16.120 -50.235 1.00 72.62 160 VAL A CA 1
ATOM 1261 C C . VAL A 1 160 ? 28.009 -16.276 -48.733 1.00 72.62 160 VAL A C 1
ATOM 1263 O O . VAL A 1 160 ? 28.152 -17.357 -48.139 1.00 72.62 160 VAL A O 1
ATOM 1266 N N . LEU A 1 161 ? 27.634 -15.169 -48.098 1.00 65.31 161 LEU A N 1
ATOM 1267 C CA . LEU A 1 161 ? 27.202 -15.130 -46.707 1.00 65.31 161 LEU A CA 1
ATOM 1268 C C . LEU A 1 161 ? 25.690 -15.369 -46.665 1.00 65.31 161 LEU A C 1
ATOM 1270 O O . LEU A 1 161 ? 24.901 -14.444 -46.817 1.00 65.31 161 LEU A O 1
ATOM 1274 N N . VAL A 1 162 ? 25.296 -16.632 -46.501 1.00 58.56 162 VAL A N 1
ATOM 1275 C CA . VAL A 1 162 ? 23.904 -16.997 -46.203 1.00 58.56 162 VAL A CA 1
ATOM 1276 C C . VAL A 1 162 ? 23.677 -16.807 -44.693 1.00 58.56 162 VAL A C 1
ATOM 1278 O O . VAL A 1 162 ? 24.541 -17.262 -43.928 1.00 58.56 162 VAL A O 1
ATOM 1281 N N . PRO A 1 163 ? 22.599 -16.122 -44.262 1.00 55.34 163 PRO A N 1
ATOM 1282 C CA . PRO A 1 163 ? 22.283 -15.919 -42.844 1.00 55.34 163 PRO A CA 1
ATOM 1283 C C . PRO A 1 163 ? 22.205 -17.237 -42.052 1.00 55.34 163 PRO A C 1
ATOM 1285 O O . PRO A 1 163 ? 21.622 -18.214 -42.568 1.00 55.34 163 PRO A O 1
#

Mean predicted aligned error: 14.94 Å

Sequence (163 aa):
MKKLRKQAKELLHAASKVYHYRRDVTSEARLQELEKSVSEIETMLHGESIDSVPFTAALDRLDTLLRKIGGKLHPKTFWSDNLEVILVAAIIVIGVRTFFFQPFIIPTNSMYPTYNGMNTAVYESSEASPNALRQVFNKLTLGAKHKSLI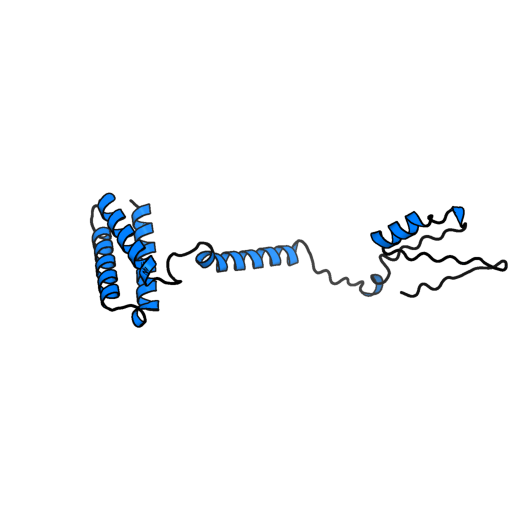AESSGHVSLVLVP

Secondary structure (DSSP, 8-state):
-HHHHHHHHHHHHHHHHHHHHHTTTS-HHHHHHHHHHHHHHHHHHHSSS--HHHHHHHHHHHHHHHHHH-TTSSSPPHHHHHHHHHHHHHHHH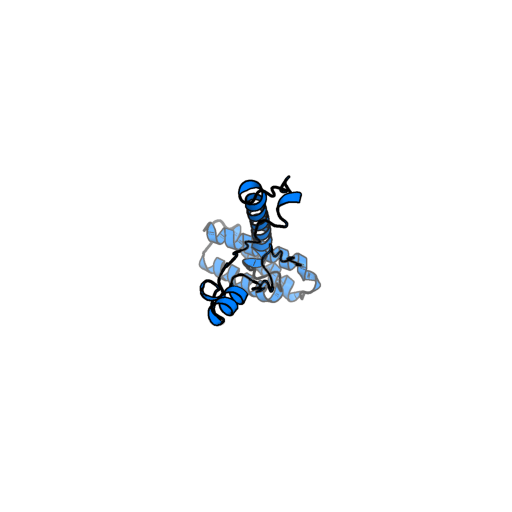HHHIIIIIS-----TTTTSTTTTT------SSTTTSPPHHHHHHHHHHH-PPP-----SSSS--------

pLDDT: mean 84.03, std 12.31, range [50.0, 97.5]

Foldseek 3Di:
DVVLLVLLVVLLVLLVVLCVVCVVPDDPVLVVVSVVLSVVQVVLSPDPDRDPVVNVVSSVSSLVSCVVRVPVSPPDDPCNVCVVVVVVVVVVVVVCCDVPVNDPPPPPPVVPPPCPLVDDDDDPDPVSDDDPVVQVVCCVPRVDDDDDDDDPDDDDDDDDDDD